Protein AF-A0A482ZRJ1-F1 (afdb_monomer)

Nearest PDB structures (foldseek):
  2oce-assembly1_A  TM=5.525E-01  e=3.056E+00  Pseudomonas aeruginosa PAO1
  2y7w-assembly1_B  TM=4.312E-01  e=7.560E+00  Burkholderia sp. DNT
  2heu-assembly3_C  TM=4.366E-01  e=7.051E+00  Streptococcus pneumoniae
  8usw-assembly1_A  TM=4.319E-01  e=8.690E+00  Homo sapiens
  7osz-assembly1_A  TM=3.427E-01  e=5.721E+00  Homo sapiens

Mean predicted aligned error: 7.81 Å

Sequence (50 aa):
MNISNKPHIVKFSGGRSSGMMLMNMLENNQLDPKRSDVIVFNNTSTEHYV

pLDDT: mean 79.46, std 14.56, range [44.25, 95.0]

Foldseek 3Di:
DPPPLDAAEAEAEPDPVSVVVVVVCVVVVVDDVVSVHHYHYDDPPPPVPD

Secondary structure (DSSP, 8-state):
-----S--EEEEESSHHHHHHHHHHHHTT---GGGT-EEEEE--------

Structure (mmCIF, N/CA/C/O backbone):
data_AF-A0A482ZRJ1-F1
#
_entry.id   AF-A0A482ZRJ1-F1
#
loop_
_atom_site.group_PDB
_atom_site.id
_atom_site.type_symbol
_atom_site.label_atom_id
_atom_site.label_alt_id
_atom_site.label_comp_id
_atom_site.label_asym_id
_atom_site.label_entity_id
_atom_site.label_seq_id
_atom_site.pdbx_PDB_ins_code
_atom_site.Cartn_x
_atom_site.Cartn_y
_atom_site.Cartn_z
_atom_site.occupancy
_atom_site.B_iso_or_equiv
_atom_site.auth_seq_id
_atom_site.auth_comp_id
_atom_site.auth_asym_id
_atom_site.auth_atom_id
_atom_site.pdbx_PDB_model_num
ATOM 1 N N . MET A 1 1 ? -25.472 2.011 7.851 1.00 44.25 1 MET A N 1
ATOM 2 C CA . MET A 1 1 ? -24.409 1.862 6.833 1.00 44.25 1 MET A CA 1
ATOM 3 C C . MET A 1 1 ? -24.134 0.376 6.687 1.00 44.25 1 MET A C 1
ATOM 5 O O . MET A 1 1 ? -23.917 -0.269 7.701 1.00 44.25 1 MET A O 1
ATOM 9 N N . ASN A 1 2 ? -24.258 -0.184 5.482 1.00 47.25 2 ASN A N 1
ATOM 10 C CA . ASN A 1 2 ? -24.053 -1.615 5.253 1.00 47.25 2 ASN A CA 1
ATOM 11 C C . ASN A 1 2 ? -22.542 -1.889 5.226 1.00 47.25 2 ASN A C 1
ATOM 13 O O . ASN A 1 2 ? -21.888 -1.668 4.209 1.00 47.25 2 ASN A O 1
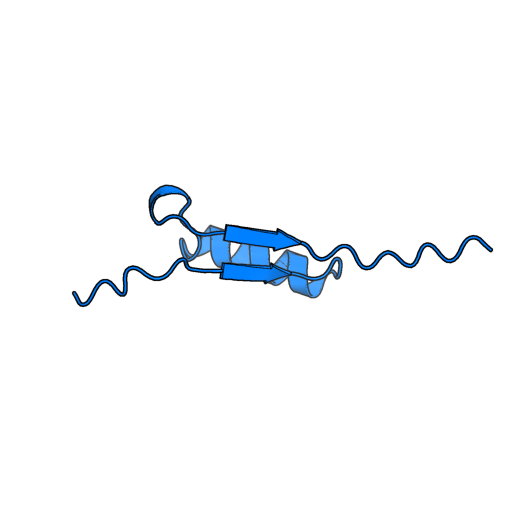ATOM 17 N N . ILE A 1 3 ? -21.976 -2.262 6.374 1.00 57.22 3 ILE A N 1
ATOM 18 C CA . ILE A 1 3 ? -20.555 -2.586 6.493 1.00 57.22 3 ILE A CA 1
ATOM 19 C C . ILE A 1 3 ? -20.402 -3.996 5.930 1.00 57.22 3 ILE A C 1
ATOM 21 O O . ILE A 1 3 ? -20.614 -4.990 6.619 1.00 57.22 3 ILE A O 1
ATOM 25 N N . SER A 1 4 ? -20.106 -4.095 4.637 1.00 63.59 4 SER A N 1
ATOM 26 C CA . SER A 1 4 ? -19.583 -5.339 4.085 1.00 63.59 4 SER A CA 1
ATOM 27 C C . SER A 1 4 ? -18.316 -5.670 4.876 1.00 63.59 4 SER A C 1
ATOM 29 O O . SER A 1 4 ? -17.299 -5.018 4.672 1.00 63.59 4 SER A O 1
ATOM 31 N N . ASN A 1 5 ? -18.371 -6.670 5.762 1.00 67.56 5 ASN A N 1
ATOM 32 C CA . ASN A 1 5 ? -17.251 -7.180 6.579 1.00 67.56 5 ASN A CA 1
ATOM 33 C C . ASN A 1 5 ? -16.106 -7.800 5.748 1.00 67.56 5 ASN A C 1
ATOM 35 O O . ASN A 1 5 ? -15.324 -8.611 6.241 1.00 67.56 5 ASN A O 1
ATOM 39 N N . LYS A 1 6 ? -16.031 -7.481 4.457 1.00 72.25 6 LYS A N 1
ATOM 40 C CA . LYS A 1 6 ? -14.985 -7.966 3.570 1.00 72.25 6 LYS A CA 1
ATOM 41 C C . LYS A 1 6 ? -13.781 -7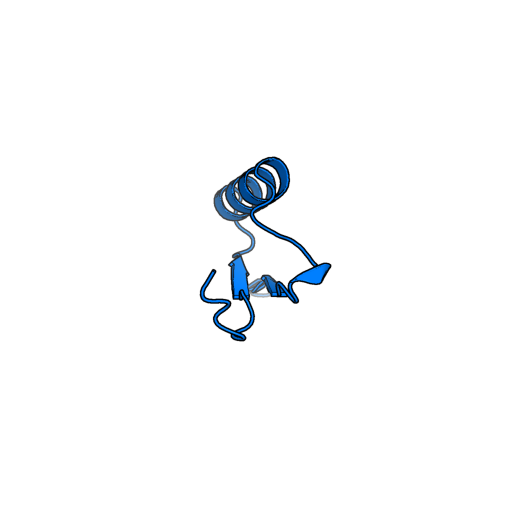.035 3.684 1.00 72.25 6 LYS A C 1
ATOM 43 O O . LYS A 1 6 ? -13.973 -5.820 3.649 1.00 72.25 6 LYS A O 1
ATOM 48 N N . PRO A 1 7 ? -12.563 -7.585 3.777 1.00 78.12 7 PRO A N 1
ATOM 49 C CA . PRO A 1 7 ? -11.356 -6.775 3.784 1.00 78.12 7 PRO A CA 1
ATOM 50 C C . PRO A 1 7 ? -11.272 -5.951 2.496 1.00 78.12 7 PRO A C 1
ATOM 52 O O . PRO A 1 7 ? -11.532 -6.456 1.400 1.00 78.12 7 PRO A O 1
ATOM 55 N N . HIS A 1 8 ? -10.903 -4.681 2.629 1.00 86.25 8 HIS A N 1
ATOM 56 C CA . HIS A 1 8 ? -10.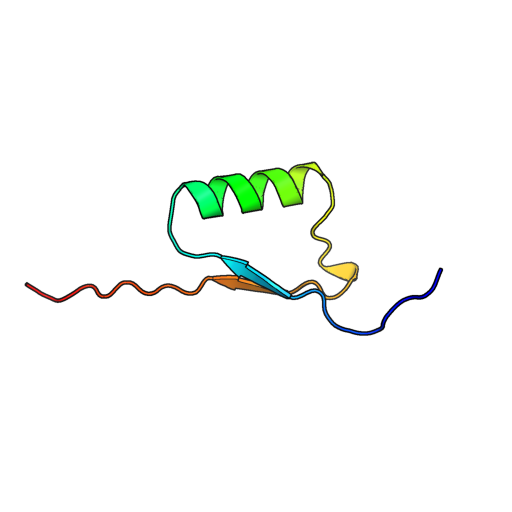592 -3.825 1.493 1.00 86.25 8 HIS A CA 1
ATOM 57 C C . HIS A 1 8 ? -9.150 -4.108 1.062 1.00 86.25 8 HIS A C 1
ATOM 59 O O . HIS A 1 8 ? -8.199 -3.748 1.753 1.00 86.25 8 HIS A O 1
ATOM 65 N N . ILE A 1 9 ? -8.986 -4.820 -0.053 1.00 87.94 9 ILE A N 1
ATOM 66 C CA . ILE A 1 9 ? -7.674 -5.231 -0.564 1.00 87.94 9 ILE A CA 1
ATOM 67 C C . ILE A 1 9 ? -7.331 -4.377 -1.780 1.00 87.94 9 ILE A C 1
ATOM 69 O O . ILE A 1 9 ? -8.074 -4.374 -2.763 1.00 87.94 9 ILE A O 1
ATOM 73 N N . VAL A 1 10 ? -6.181 -3.705 -1.739 1.00 89.06 10 VAL A N 1
ATOM 74 C CA . VAL A 1 10 ? -5.675 -2.884 -2.845 1.00 89.06 10 VAL A CA 1
ATOM 75 C C . VAL A 1 10 ? -4.325 -3.423 -3.299 1.00 89.06 10 VAL A C 1
ATOM 77 O O . VAL A 1 10 ? -3.415 -3.623 -2.494 1.00 89.06 10 VAL A O 1
ATOM 80 N N . LYS A 1 11 ? -4.190 -3.676 -4.604 1.00 89.50 11 LYS A N 1
ATOM 81 C CA . LYS A 1 11 ? -2.974 -4.225 -5.207 1.00 89.50 11 LYS A CA 1
ATOM 82 C C . LYS A 1 11 ? -2.269 -3.162 -6.041 1.00 89.50 11 LYS A C 1
ATOM 84 O O . LYS A 1 11 ? -2.865 -2.615 -6.964 1.00 89.50 11 L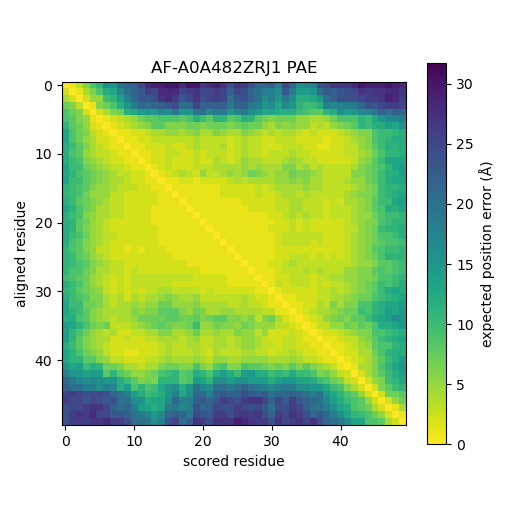YS A O 1
ATOM 89 N N . PHE A 1 12 ? -0.985 -2.950 -5.773 1.00 88.62 12 PHE A N 1
ATOM 90 C CA . PHE A 1 12 ? -0.128 -2.034 -6.5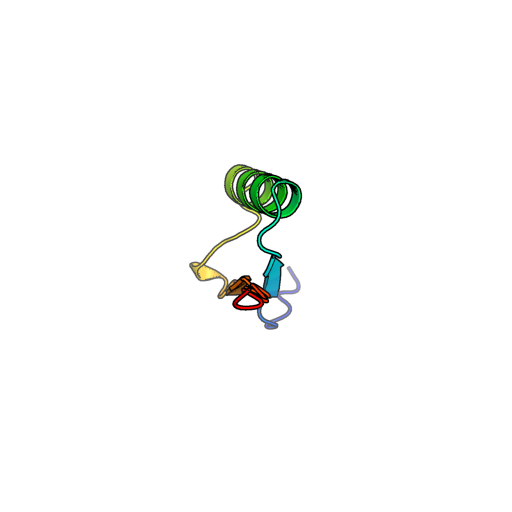22 1.00 88.62 12 PHE A CA 1
ATOM 91 C C . PHE A 1 12 ? 0.989 -2.799 -7.243 1.00 88.62 12 PHE A C 1
ATOM 93 O O . PHE A 1 12 ? 1.520 -3.791 -6.734 1.00 88.62 12 PHE A O 1
ATOM 100 N N . SER A 1 13 ? 1.353 -2.332 -8.440 1.00 85.88 13 SER A N 1
ATOM 101 C CA . SER A 1 13 ? 2.621 -2.695 -9.092 1.00 85.88 13 SER A CA 1
ATOM 102 C C . SER A 1 13 ? 3.747 -1.759 -8.629 1.00 85.88 13 SER A C 1
ATOM 104 O O . SER A 1 13 ? 3.477 -0.723 -8.028 1.00 85.88 13 SER A O 1
ATOM 106 N N . GLY A 1 14 ? 5.005 -2.067 -8.956 1.00 84.38 14 GLY A N 1
ATOM 107 C CA . GLY A 1 14 ? 6.159 -1.199 -8.654 1.00 84.38 14 GLY A CA 1
ATOM 108 C C . GLY A 1 14 ? 6.304 0.055 -9.536 1.00 84.38 14 GLY A C 1
ATOM 109 O O . GLY A 1 14 ? 7.333 0.722 -9.487 1.00 84.38 14 GLY A O 1
ATOM 110 N N . GLY A 1 15 ? 5.325 0.367 -10.392 1.00 87.50 15 GLY A N 1
ATOM 111 C CA . GLY A 1 15 ? 5.398 1.497 -11.325 1.00 87.50 15 GLY A CA 1
ATOM 112 C C . GLY A 1 15 ? 5.101 2.862 -10.688 1.00 87.50 15 GLY A C 1
ATOM 113 O O . GLY A 1 15 ? 4.438 2.965 -9.658 1.00 87.50 15 GLY A O 1
ATOM 114 N N . ARG A 1 16 ? 5.521 3.943 -11.361 1.00 90.25 16 ARG A N 1
ATOM 115 C CA . ARG A 1 16 ? 5.292 5.334 -10.910 1.00 90.25 16 ARG A CA 1
ATOM 116 C C . ARG A 1 16 ? 3.807 5.676 -10.738 1.00 90.25 16 ARG A C 1
ATOM 118 O O . ARG A 1 16 ? 3.439 6.340 -9.776 1.00 90.25 16 ARG A O 1
ATOM 125 N N . SER A 1 17 ? 2.955 5.204 -11.649 1.00 91.12 17 SER A N 1
ATOM 126 C CA . SER A 1 17 ? 1.501 5.407 -11.585 1.00 91.12 17 SER A CA 1
ATOM 127 C C . SER A 1 17 ? 0.877 4.744 -10.356 1.00 91.12 17 SER A C 1
ATOM 129 O O . SER A 1 17 ? 0.017 5.336 -9.713 1.00 91.12 17 SER A O 1
ATOM 131 N N . SER A 1 18 ? 1.354 3.556 -9.984 1.00 90.50 18 SER A N 1
ATOM 132 C CA . SER A 1 18 ? 0.933 2.863 -8.763 1.00 90.50 18 SER A CA 1
ATOM 133 C C . SER A 1 18 ? 1.343 3.629 -7.505 1.00 90.50 18 SER A C 1
ATOM 135 O O . SER A 1 18 ? 0.549 3.739 -6.576 1.00 90.50 18 SER A O 1
ATOM 137 N N . GLY A 1 19 ? 2.541 4.224 -7.500 1.00 90.44 19 GLY A N 1
ATOM 138 C CA . GLY A 1 19 ? 2.976 5.127 -6.431 1.00 90.44 19 GLY A CA 1
ATOM 139 C C . GLY A 1 19 ? 2.084 6.367 -6.302 1.00 90.44 19 GLY A C 1
ATOM 140 O O . GLY A 1 19 ? 1.645 6.693 -5.203 1.00 90.44 19 GLY A O 1
ATOM 141 N N . MET A 1 20 ? 1.743 7.015 -7.422 1.00 94.44 20 MET A N 1
ATOM 142 C CA . MET A 1 20 ? 0.809 8.153 -7.436 1.00 94.44 20 MET A CA 1
ATOM 143 C C . MET A 1 20 ? -0.579 7.773 -6.910 1.00 94.44 20 MET A C 1
ATOM 145 O O . MET A 1 20 ? -1.171 8.510 -6.125 1.00 94.44 20 MET A O 1
ATOM 149 N N . MET A 1 21 ? -1.092 6.608 -7.313 1.00 92.94 21 MET A N 1
ATOM 150 C CA . MET A 1 21 ? -2.391 6.113 -6.860 1.00 92.94 21 MET A CA 1
ATOM 151 C C . MET A 1 21 ? -2.402 5.854 -5.349 1.00 92.94 21 MET A C 1
ATOM 153 O O . MET A 1 21 ? -3.351 6.251 -4.679 1.00 92.94 21 MET A O 1
ATOM 157 N N . LEU A 1 22 ? -1.343 5.244 -4.806 1.00 91.94 22 LEU A N 1
ATOM 158 C CA . LEU A 1 22 ? -1.195 5.036 -3.365 1.00 91.94 22 LEU A CA 1
ATOM 159 C C . LEU A 1 22 ? -1.250 6.361 -2.598 1.00 91.94 22 LEU A C 1
ATOM 161 O O . LEU A 1 22 ? -2.014 6.472 -1.640 1.00 91.94 22 LEU A O 1
ATOM 165 N N . MET A 1 23 ? -0.477 7.362 -3.032 1.00 93.38 23 MET A N 1
ATOM 166 C CA . MET A 1 23 ? -0.453 8.670 -2.371 1.00 93.38 23 MET A CA 1
ATOM 167 C C . MET A 1 23 ? -1.826 9.341 -2.401 1.00 93.38 23 MET A C 1
ATOM 169 O O . MET A 1 23 ? -2.322 9.749 -1.355 1.00 93.38 23 MET A O 1
ATOM 173 N N . ASN A 1 24 ? -2.501 9.343 -3.554 1.00 95.00 24 ASN A N 1
ATOM 174 C CA . ASN A 1 24 ? -3.850 9.898 -3.663 1.00 95.00 24 ASN A CA 1
ATOM 175 C C . ASN A 1 24 ? -4.846 9.191 -2.723 1.00 95.00 24 ASN A C 1
ATOM 177 O O . ASN A 1 24 ? -5.693 9.839 -2.113 1.00 95.00 24 ASN A O 1
ATOM 181 N N . MET A 1 25 ? -4.755 7.866 -2.572 1.00 93.31 25 MET A N 1
ATOM 182 C CA . MET A 1 25 ? -5.638 7.125 -1.664 1.00 93.31 25 MET A CA 1
ATOM 183 C C . MET A 1 25 ? -5.369 7.436 -0.185 1.00 93.31 25 MET A C 1
ATOM 185 O O . MET A 1 25 ? -6.317 7.494 0.601 1.00 93.31 25 MET A O 1
ATOM 189 N N . LEU A 1 26 ? -4.104 7.648 0.196 1.00 89.50 26 LEU A N 1
ATOM 190 C CA . LEU A 1 26 ? -3.724 8.074 1.547 1.00 89.50 26 LEU A CA 1
ATOM 191 C C . LEU A 1 26 ? -4.240 9.489 1.845 1.00 89.50 26 LEU A C 1
ATOM 193 O O . LEU A 1 26 ? -4.886 9.698 2.869 1.00 89.50 26 LEU A O 1
ATOM 197 N N . GLU A 1 27 ? -4.027 10.436 0.929 1.00 94.94 27 GLU A N 1
ATOM 198 C CA . GLU A 1 27 ? -4.476 11.831 1.059 1.00 94.94 27 GLU A CA 1
ATOM 199 C C . GLU A 1 27 ? -6.000 11.952 1.204 1.00 94.94 27 GLU A C 1
ATOM 201 O O . GLU A 1 27 ? -6.498 12.795 1.948 1.00 94.94 27 GLU A O 1
ATOM 206 N N . ASN A 1 28 ? -6.753 11.072 0.539 1.00 94.38 28 ASN A N 1
ATOM 207 C CA . ASN A 1 28 ? -8.215 11.067 0.571 1.00 94.38 28 ASN A CA 1
ATOM 208 C C . ASN A 1 28 ? -8.815 10.148 1.658 1.00 94.38 28 ASN A C 1
ATOM 210 O O . ASN A 1 28 ? -10.016 9.879 1.625 1.00 94.38 28 ASN A O 1
ATOM 214 N N . ASN A 1 29 ? -8.017 9.646 2.615 1.00 90.06 29 ASN A N 1
ATOM 215 C CA . ASN A 1 29 ? -8.454 8.709 3.669 1.00 90.06 29 ASN A CA 1
ATOM 216 C C . ASN A 1 29 ? -9.199 7.469 3.127 1.00 90.06 29 ASN A C 1
ATOM 218 O O . ASN A 1 29 ? -10.098 6.909 3.763 1.00 90.06 29 ASN A O 1
ATOM 222 N N . GLN A 1 30 ? -8.843 7.032 1.919 1.00 90.50 30 GLN A N 1
ATOM 223 C CA . GLN A 1 30 ? -9.433 5.853 1.285 1.00 90.50 30 GLN A CA 1
ATOM 224 C C . GLN A 1 30 ? -8.782 4.558 1.776 1.00 90.50 30 GLN A C 1
ATOM 226 O O . GLN A 1 30 ? -9.348 3.485 1.563 1.00 90.50 30 GLN A O 1
ATOM 231 N N . LEU A 1 31 ? -7.638 4.671 2.455 1.00 87.94 31 LEU A N 1
ATOM 232 C CA . LEU A 1 31 ? -6.917 3.592 3.118 1.00 87.94 31 LEU A CA 1
ATOM 233 C C . LEU A 1 31 ? -6.939 3.821 4.631 1.00 87.94 31 LEU A C 1
ATOM 235 O O . LEU A 1 31 ? -6.459 4.849 5.102 1.00 87.94 31 LEU A O 1
ATOM 239 N N . ASP A 1 32 ? -7.483 2.865 5.383 1.00 84.81 32 ASP A N 1
ATOM 240 C CA . ASP A 1 32 ? -7.519 2.922 6.849 1.00 84.81 32 ASP A CA 1
ATOM 241 C C . ASP A 1 32 ? -7.121 1.568 7.467 1.00 84.81 32 ASP A C 1
ATOM 243 O O . ASP A 1 32 ? -7.868 0.590 7.343 1.00 84.81 32 ASP A O 1
ATOM 247 N N . PRO A 1 33 ? -5.983 1.479 8.183 1.00 76.19 33 PRO A N 1
ATOM 248 C CA . PRO A 1 33 ? -5.557 0.235 8.821 1.00 76.19 33 PRO A CA 1
ATOM 249 C C . PRO A 1 33 ? -6.550 -0.266 9.882 1.00 76.19 33 PRO A C 1
ATOM 251 O O . PRO A 1 33 ? -6.635 -1.470 10.116 1.00 76.19 33 PRO A O 1
ATOM 254 N N . LYS A 1 34 ? -7.353 0.615 10.500 1.00 83.44 34 LYS A N 1
ATOM 255 C CA . LYS A 1 34 ? -8.383 0.221 11.478 1.00 83.44 34 LYS A CA 1
ATOM 256 C C . LYS A 1 34 ? -9.566 -0.495 10.827 1.00 83.44 34 LYS A C 1
ATOM 258 O O . LYS A 1 34 ? -10.251 -1.261 11.501 1.00 83.44 34 LYS A O 1
ATOM 263 N N . ARG A 1 35 ? -9.789 -0.297 9.522 1.00 81.25 35 ARG A N 1
ATOM 264 C CA . ARG A 1 35 ? -10.793 -1.029 8.729 1.00 81.25 35 ARG A CA 1
ATOM 265 C C . ARG A 1 35 ? -10.285 -2.375 8.210 1.00 81.25 35 ARG A C 1
ATOM 267 O O . ARG A 1 35 ? -11.005 -3.047 7.479 1.00 81.25 35 ARG A O 1
ATOM 274 N N . SER A 1 36 ? -9.081 -2.793 8.611 1.00 79.00 36 SER A N 1
ATOM 275 C CA . SER A 1 36 ? -8.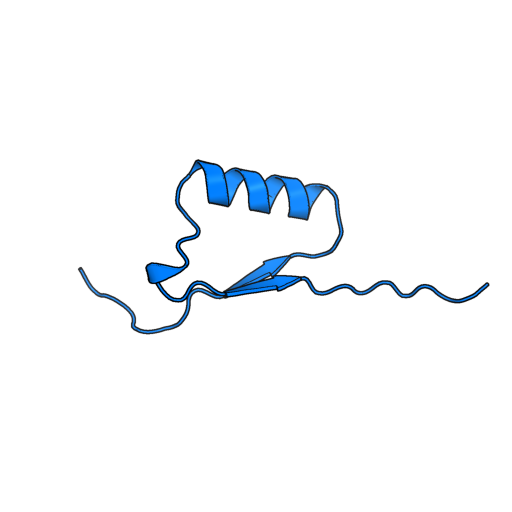410 -3.985 8.073 1.00 79.00 36 SER A CA 1
ATOM 276 C C . SER A 1 36 ? -8.146 -3.888 6.567 1.00 79.00 36 SER A C 1
ATOM 278 O O . SER A 1 36 ? -8.223 -4.885 5.846 1.00 79.00 36 SER A O 1
ATOM 280 N N . ASP A 1 37 ? -7.844 -2.680 6.086 1.00 86.12 37 ASP A N 1
ATOM 281 C CA . ASP A 1 37 ? -7.383 -2.476 4.720 1.00 86.12 37 ASP A CA 1
ATOM 282 C C . ASP A 1 37 ? -6.009 -3.138 4.527 1.00 86.12 37 ASP A C 1
ATOM 284 O O . ASP A 1 37 ? -5.092 -2.948 5.328 1.00 86.12 37 ASP A O 1
ATOM 288 N N . VAL A 1 38 ? -5.856 -3.904 3.446 1.00 86.56 38 VAL A N 1
ATOM 289 C CA . VAL A 1 38 ? -4.617 -4.621 3.123 1.00 86.56 38 VAL A CA 1
ATOM 290 C C . VAL A 1 38 ? -4.051 -4.093 1.815 1.00 86.56 38 VAL A C 1
ATOM 292 O O . VAL A 1 38 ? -4.710 -4.123 0.774 1.00 86.56 38 VAL A O 1
ATOM 295 N N . ILE A 1 39 ? -2.796 -3.652 1.863 1.00 87.12 39 ILE A N 1
ATOM 296 C CA . ILE A 1 39 ? -2.046 -3.214 0.688 1.00 87.12 39 ILE A CA 1
ATOM 297 C C . ILE A 1 39 ? -1.109 -4.339 0.253 1.00 87.12 39 ILE A C 1
ATOM 299 O O . ILE A 1 39 ? -0.264 -4.787 1.025 1.00 87.12 39 ILE A O 1
ATOM 303 N N . VAL A 1 40 ? -1.238 -4.779 -0.998 1.00 87.00 40 VAL A N 1
ATOM 304 C CA . VAL A 1 40 ? -0.377 -5.804 -1.597 1.00 87.00 40 VAL A CA 1
ATOM 305 C C . VAL A 1 40 ? 0.489 -5.164 -2.675 1.00 87.00 40 VAL A C 1
ATOM 307 O O . VAL A 1 40 ? -0.007 -4.787 -3.738 1.00 87.00 40 VAL A O 1
ATOM 310 N N . PHE A 1 41 ? 1.797 -5.086 -2.434 1.00 84.31 41 PHE A N 1
ATOM 311 C CA . PHE A 1 41 ? 2.764 -4.754 -3.477 1.00 84.31 41 PHE A CA 1
ATOM 312 C C . PHE A 1 41 ? 3.202 -6.033 -4.169 1.00 84.31 41 PHE A C 1
ATOM 314 O O . PHE A 1 41 ? 3.890 -6.867 -3.585 1.00 84.31 41 PHE A O 1
ATOM 321 N N . ASN A 1 42 ? 2.802 -6.193 -5.426 1.00 74.44 42 ASN A N 1
ATOM 322 C CA . ASN A 1 42 ? 3.327 -7.278 -6.237 1.00 74.44 42 ASN A CA 1
ATOM 323 C C . ASN A 1 42 ? 4.629 -6.805 -6.874 1.00 74.44 42 ASN A C 1
ATOM 325 O O . ASN A 1 42 ? 4.611 -6.178 -7.937 1.00 74.44 42 ASN A O 1
ATOM 329 N N . ASN A 1 43 ? 5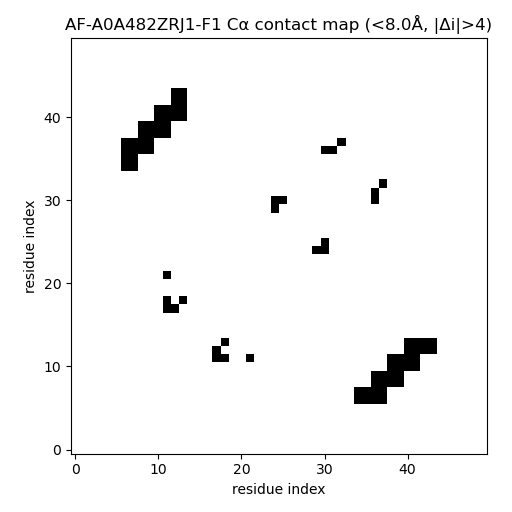.746 -7.062 -6.196 1.00 67.81 43 ASN A N 1
ATOM 330 C CA . ASN A 1 43 ? 7.053 -6.851 -6.787 1.00 67.81 43 ASN A CA 1
ATOM 331 C C . ASN A 1 43 ? 7.304 -7.953 -7.823 1.00 67.81 43 ASN A C 1
ATOM 333 O O . ASN A 1 43 ? 7.789 -9.031 -7.501 1.00 67.81 43 ASN A O 1
ATOM 337 N N . THR A 1 44 ? 6.934 -7.692 -9.073 1.00 63.16 44 THR A N 1
ATOM 338 C CA . THR A 1 44 ? 7.322 -8.529 -10.209 1.00 63.16 44 THR A CA 1
ATOM 339 C C . THR A 1 44 ? 8.659 -8.061 -10.763 1.00 63.16 44 THR A C 1
ATOM 341 O O . THR A 1 44 ? 8.784 -7.951 -11.982 1.00 63.16 44 THR A O 1
ATOM 344 N N . SER A 1 45 ? 9.638 -7.722 -9.913 1.00 58.50 45 SER A N 1
ATOM 345 C CA . SER A 1 45 ? 11.006 -7.580 -10.391 1.00 58.50 45 SER A CA 1
ATOM 346 C C . SER A 1 45 ? 11.457 -8.963 -10.864 1.00 58.50 45 SER A C 1
ATOM 348 O O . SER A 1 45 ? 12.062 -9.762 -10.161 1.00 58.50 45 SER A O 1
ATOM 350 N N . THR A 1 46 ? 11.133 -9.272 -12.115 1.00 57.47 46 THR A N 1
ATOM 351 C CA . THR A 1 46 ? 12.024 -10.005 -12.989 1.00 57.47 46 THR A CA 1
ATOM 352 C C . THR A 1 46 ? 13.268 -9.138 -13.122 1.00 57.47 46 THR A C 1
ATOM 354 O O . THR A 1 46 ? 13.517 -8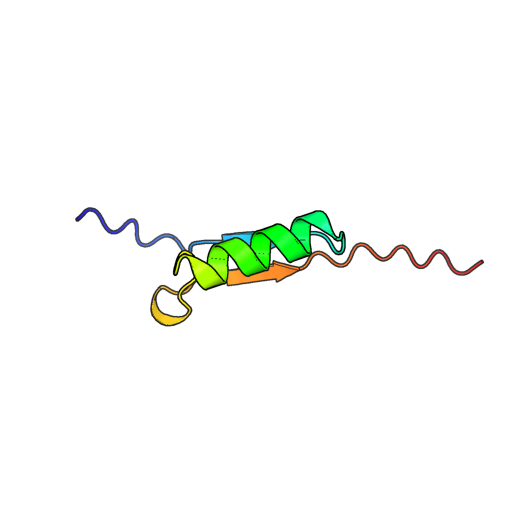.496 -14.139 1.00 57.47 46 THR A O 1
ATOM 357 N N . GLU A 1 47 ? 14.065 -9.104 -12.057 1.00 57.47 47 GLU A N 1
ATOM 358 C CA . GLU A 1 47 ? 15.502 -8.939 -12.177 1.00 57.47 47 GLU A CA 1
ATOM 359 C C . GLU A 1 47 ? 15.947 -10.197 -12.922 1.00 57.47 47 GLU A C 1
ATOM 361 O O . GLU A 1 47 ? 16.359 -11.198 -12.343 1.00 57.47 47 GLU A O 1
ATOM 366 N N . HIS A 1 48 ? 15.696 -10.213 -14.234 1.00 53.44 48 HIS A N 1
ATOM 367 C CA . HIS A 1 48 ? 16.377 -11.111 -15.134 1.00 53.44 48 HIS A CA 1
ATOM 368 C C . HIS A 1 48 ? 17.841 -10.736 -14.962 1.00 53.44 48 HIS A C 1
ATOM 370 O O . HIS A 1 48 ? 18.270 -9.698 -15.458 1.00 53.44 48 HIS A O 1
ATOM 376 N N . TYR A 1 49 ? 18.544 -11.530 -14.154 1.00 57.34 49 TYR A N 1
ATOM 377 C CA . TYR A 1 49 ? 19.992 -11.522 -14.062 1.00 57.34 49 TYR A CA 1
ATOM 378 C C . TYR A 1 49 ? 20.517 -11.629 -15.496 1.00 57.34 49 TYR A C 1
ATOM 380 O O . TYR A 1 49 ? 20.381 -12.678 -16.128 1.00 57.34 49 TYR A O 1
ATOM 388 N N . VAL A 1 50 ? 20.992 -10.501 -16.023 1.00 47.62 50 VAL A N 1
ATOM 389 C CA . VAL A 1 50 ? 21.770 -10.428 -17.262 1.00 47.62 50 VAL A CA 1
ATOM 390 C C . VAL A 1 50 ? 23.230 -10.609 -16.893 1.00 47.62 50 VAL A C 1
ATOM 392 O O . VAL A 1 50 ? 23.636 -10.010 -15.870 1.00 47.62 50 VAL A O 1
#

Radius of gyration: 14.04 Å; Cα contacts (8 Å, |Δi|>4): 43; chains: 1; bounding box: 46×23×29 Å

Solvent-accessible surface area (backbone atoms only — not comparable to full-atom values):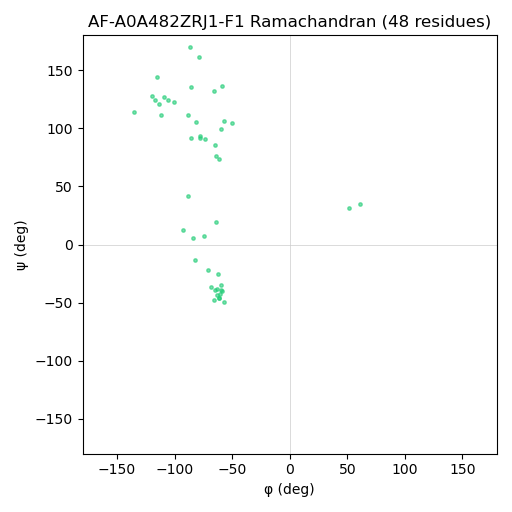 3294 Å² total; per-residue (Å²): 131,89,76,71,90,63,69,50,74,47,79,35,56,85,47,72,67,39,52,52,52,51,50,53,33,55,77,66,65,73,59,46,71,90,69,52,42,42,80,43,74,52,78,76,75,76,74,70,84,123